Protein AF-Q95MM7-F1 (afdb_monomer)

Organism: Equus caballus (NCBI:txid9796)

Secondary structure (DSSP, 8-state):
----EE-SSBSS-B-EEE-TTS-EEE-GGGHHHHHHHHHTT------SSPBPPEEEE-TTPPPEEEPPPGGG--EEE---SS-GGGGGG--EEES--EE-S--EEETTEEES---EE----HHIIIIIIHH-TTTT--HHHHHHHTT--TT-GGG--

Sequence (157 aa):
KHDFRIWNAQLIRYAGYQMPDGTIRGDPASVELTQLCIDLGWKPRYGRFDVMPLVLQADGRDPELFEIPPDLVLEVPMEHPKYEWFQELGLKWYALPAVANMLLEVGGLEFPGCPFNGWYMGTEIGVRDYCDAQRYNILEEVGRRMGLGTHKLASLW

pLDDT: mean 98.26, std 0.88, range [90.25, 98.88]

Nearest PDB structures (foldseek):
  1m8d-assembly1_A-2  TM=1.002E+00  e=1.298E-26  Mus musculus
  1jwk-assembly1_A-2  TM=1.001E+00  e=2.616E-26  Mus musculus
  3e68-assembly1_A  TM=1.000E+00  e=2.467E-26  Mus musculus
  3e7t-assembly2_B  TM=1.000E+00  e=2.327E-26  Mus musculus
  3e7m-assembly1_A-2  TM=1.001E+00  e=5.587E-26  Mus musculus

Radius of gyration: 18.26 Å; Cα contacts (8 Å, |Δi|>4): 270; chains: 1; bounding box: 49×40×52 Å

InterPro domains:
  IPR004030 Nitric oxide synthase, N-terminal [PF02898] (1-157)
  IPR036119 Nitric oxide synthase, N-terminal domain superfamily [SSF56512] (1-157)
  IPR044940 Nitric oxide synthase, domain 2 superfamily [G3DSA:3.90.440.10] (1-77)
  IPR044944 Nitric oxide synthase, domain 3 superfamily [G3DSA:3.90.1230.10] (78-104)
  IPR044944 Nitric oxide synthase, domain 3 superfamily [G3DSA:3.90.1230.10] (105-157)
  IPR050607 Nitric Oxide Synthase (NOS) [PTHR43410] (1-157)

Solvent-accessible surface area (backbone atoms only — not comparable to full-atom values): 9210 Å² total; per-residue (Å²): 122,60,47,39,36,36,74,39,64,34,71,67,45,46,29,12,41,82,42,97,88,74,47,72,44,27,28,54,81,25,30,70,64,35,49,52,42,41,76,75,66,47,82,86,81,88,46,66,73,38,72,46,56,43,41,42,24,56,61,46,46,80,67,46,81,40,78,70,62,68,93,77,60,57,65,46,75,44,71,45,104,83,43,73,71,46,41,75,72,69,46,65,46,71,63,59,52,27,48,17,58,51,67,49,76,60,98,90,43,78,38,56,52,53,64,48,68,69,69,74,59,70,58,54,49,67,43,51,46,35,42,30,79,71,33,54,43,43,52,64,62,54,29,52,77,70,69,42,63,80,90,41,78,92,72,73,99

Foldseek 3Di:
DFAKAWPDQFQWAFAWDQDPVRDIAAWLVRDVVNVVQVVLPDDDPRHNGDTAWIFIDGGNDHTDTHRDDVVVWDKDQDDDPPQRCVSVVVDIDTFWGKGFQDWDDDPNDIHRGDIDTDGDDVCCCPPVQCCPPNHVNCVLVVCVSVVHPSVDVVSVD

Structure (mmCIF, N/CA/C/O backbone):
data_AF-Q95MM7-F1
#
_entry.id   AF-Q95MM7-F1
#
loop_
_atom_site.group_PDB
_atom_site.id
_atom_site.type_symbol
_atom_site.label_atom_id
_atom_site.label_alt_id
_atom_site.label_comp_id
_atom_site.label_asym_id
_atom_site.label_entity_id
_atom_site.label_seq_id
_atom_site.pdbx_PDB_ins_code
_atom_site.Cartn_x
_atom_site.Cartn_y
_atom_site.Cartn_z
_atom_site.occupancy
_atom_site.B_iso_or_equiv
_atom_site.auth_seq_id
_atom_site.auth_comp_id
_atom_site.auth_asym_id
_atom_site.auth_atom_id
_atom_site.pdbx_PDB_model_num
ATOM 1 N N . LYS A 1 1 ? 24.628 -3.047 -16.474 1.00 90.25 1 LYS A N 1
ATOM 2 C CA . LYS A 1 1 ? 24.462 -2.427 -17.829 1.00 90.25 1 LYS A CA 1
ATOM 3 C C . LYS A 1 1 ? 23.335 -3.083 -18.623 1.00 90.25 1 LYS A C 1
ATOM 5 O O . LYS A 1 1 ? 22.799 -2.420 -19.492 1.00 90.25 1 LYS A O 1
ATOM 10 N N . HIS A 1 2 ? 23.004 -4.341 -18.320 1.00 97.38 2 HIS A N 1
ATOM 11 C CA . HIS A 1 2 ? 22.002 -5.154 -19.018 1.00 97.38 2 HIS A CA 1
ATOM 12 C C . HIS A 1 2 ? 21.044 -5.797 -18.001 1.00 97.38 2 HIS A C 1
ATOM 14 O O . HIS A 1 2 ? 20.602 -6.931 -18.145 1.00 97.38 2 HIS A O 1
ATOM 20 N N . ASP A 1 3 ? 20.801 -5.091 -16.897 1.00 98.06 3 ASP A N 1
ATOM 21 C CA . ASP A 1 3 ? 20.148 -5.648 -15.720 1.00 98.06 3 ASP A CA 1
ATOM 22 C C . ASP A 1 3 ? 18.633 -5.701 -15.942 1.00 98.06 3 ASP A C 1
ATOM 24 O O . ASP A 1 3 ? 18.039 -4.760 -16.487 1.00 98.06 3 ASP A O 1
ATOM 28 N N . PHE A 1 4 ? 18.018 -6.776 -15.453 1.00 98.62 4 PHE A N 1
ATOM 29 C CA . PHE A 1 4 ? 16.571 -6.913 -15.319 1.00 98.62 4 PHE A CA 1
ATOM 30 C C . PHE A 1 4 ? 16.183 -6.544 -13.892 1.00 98.62 4 PHE A C 1
ATOM 32 O O . PHE A 1 4 ? 16.718 -7.125 -12.950 1.00 98.62 4 PHE A O 1
ATOM 39 N N . ARG A 1 5 ? 15.294 -5.561 -13.726 1.00 98.44 5 ARG A N 1
ATOM 40 C CA . ARG A 1 5 ? 14.899 -5.040 -12.409 1.00 98.44 5 ARG A CA 1
ATOM 41 C C . ARG A 1 5 ? 13.419 -4.691 -12.375 1.00 98.44 5 ARG A C 1
ATOM 43 O O . ARG A 1 5 ? 12.860 -4.226 -13.364 1.00 98.44 5 ARG A O 1
ATOM 50 N N . ILE A 1 6 ? 12.824 -4.847 -11.201 1.00 98.62 6 ILE A N 1
ATOM 51 C CA . ILE A 1 6 ? 11.510 -4.300 -10.869 1.00 98.62 6 ILE A CA 1
ATOM 52 C C . ILE A 1 6 ? 11.771 -3.124 -9.932 1.00 98.62 6 ILE A C 1
ATOM 54 O O . ILE A 1 6 ? 12.426 -3.297 -8.905 1.00 98.62 6 ILE A O 1
ATOM 58 N N . TRP A 1 7 ? 11.335 -1.917 -10.297 1.00 98.50 7 TRP A N 1
ATOM 59 C CA . TRP A 1 7 ? 11.605 -0.736 -9.463 1.00 98.50 7 TRP A CA 1
ATOM 60 C C . TRP A 1 7 ? 10.663 -0.666 -8.256 1.00 98.50 7 TRP A C 1
ATOM 62 O O . TRP A 1 7 ? 10.988 -0.045 -7.245 1.00 98.50 7 TRP A O 1
ATOM 72 N N . ASN A 1 8 ? 9.507 -1.326 -8.332 1.00 98.50 8 ASN A N 1
ATOM 73 C CA . ASN A 1 8 ? 8.618 -1.494 -7.194 1.00 98.50 8 ASN A CA 1
ATOM 74 C C . ASN A 1 8 ? 9.306 -2.311 -6.093 1.00 98.50 8 ASN A C 1
ATOM 76 O O . ASN A 1 8 ? 9.896 -3.356 -6.356 1.00 98.50 8 ASN A O 1
ATOM 80 N N . ALA A 1 9 ? 9.161 -1.881 -4.839 1.00 97.94 9 ALA A N 1
ATOM 81 C CA . ALA A 1 9 ? 9.647 -2.656 -3.697 1.00 97.94 9 ALA A CA 1
ATOM 82 C C . ALA A 1 9 ? 8.841 -3.949 -3.473 1.00 97.94 9 ALA A C 1
ATOM 84 O O . ALA A 1 9 ? 9.389 -4.962 -3.037 1.00 97.94 9 ALA A O 1
ATOM 85 N N . GLN A 1 10 ? 7.549 -3.924 -3.809 1.00 98.56 10 GLN A N 1
ATOM 86 C CA . GLN A 1 10 ? 6.655 -5.077 -3.793 1.00 98.56 10 GLN A CA 1
ATOM 87 C C . GLN A 1 10 ? 5.870 -5.164 -5.103 1.00 98.56 10 GLN A C 1
ATOM 89 O O . GLN A 1 10 ? 5.612 -4.132 -5.721 1.00 98.56 10 GLN A O 1
ATOM 94 N N . LEU A 1 11 ? 5.456 -6.370 -5.513 1.00 98.69 11 LEU A N 1
ATOM 95 C CA . LEU A 1 11 ? 4.652 -6.541 -6.734 1.00 98.69 11 LEU A CA 1
ATOM 96 C C . LEU A 1 11 ? 3.285 -5.863 -6.623 1.00 98.69 11 LEU A C 1
ATOM 98 O O . LEU A 1 11 ? 2.844 -5.220 -7.567 1.00 98.69 11 LEU A O 1
ATOM 102 N N . ILE A 1 12 ? 2.624 -6.001 -5.474 1.00 98.81 12 ILE A N 1
ATOM 103 C CA . ILE A 1 12 ? 1.353 -5.336 -5.192 1.00 98.81 12 ILE A CA 1
ATOM 104 C C . ILE A 1 12 ? 1.612 -4.325 -4.089 1.00 98.81 12 ILE A C 1
ATOM 106 O O . ILE A 1 12 ? 2.138 -4.665 -3.031 1.00 98.81 12 ILE A O 1
ATOM 110 N N . ARG A 1 13 ? 1.272 -3.067 -4.358 1.00 98.50 13 ARG A N 1
ATOM 111 C CA . ARG A 1 13 ? 1.388 -1.975 -3.399 1.00 98.50 13 ARG A CA 1
ATOM 112 C C . ARG A 1 13 ? 0.391 -0.881 -3.733 1.00 98.50 13 ARG A C 1
ATOM 114 O O . ARG A 1 13 ? 0.083 -0.654 -4.904 1.00 98.50 13 ARG A O 1
ATOM 121 N N . TYR A 1 14 ? -0.098 -0.205 -2.700 1.00 98.88 14 TYR A N 1
ATOM 122 C CA . TYR A 1 14 ? -0.959 0.953 -2.865 1.00 98.88 14 TYR A CA 1
ATOM 123 C C . TYR A 1 14 ? -0.152 2.228 -3.098 1.00 98.88 14 TYR A C 1
ATOM 125 O O . TYR A 1 14 ? 0.927 2.420 -2.528 1.00 98.88 14 TYR A O 1
ATOM 133 N N . ALA A 1 15 ? -0.704 3.090 -3.942 1.00 98.81 15 ALA A N 1
ATOM 134 C CA . ALA A 1 15 ? -0.167 4.400 -4.254 1.00 98.81 15 ALA A CA 1
ATOM 135 C C . ALA A 1 15 ? -0.302 5.369 -3.069 1.00 98.81 15 ALA A C 1
ATOM 137 O O . ALA A 1 15 ? -1.161 5.200 -2.201 1.00 98.81 15 ALA A O 1
ATOM 138 N N . GLY A 1 16 ? 0.534 6.405 -3.069 1.00 98.75 16 GLY A N 1
ATOM 139 C CA . GLY A 1 16 ? 0.493 7.520 -2.129 1.00 98.75 16 GLY A CA 1
ATOM 140 C C . GLY A 1 16 ? 0.500 8.845 -2.876 1.00 98.75 16 GLY A C 1
ATOM 141 O O . GLY A 1 16 ? 1.372 9.086 -3.703 1.00 98.75 16 GLY A O 1
ATOM 142 N N . TYR A 1 17 ? -0.456 9.716 -2.582 1.00 98.69 17 TYR A N 1
ATOM 143 C CA . TYR A 1 17 ? -0.643 10.989 -3.270 1.00 98.69 17 TYR A CA 1
ATOM 144 C C . TYR A 1 17 ? -0.497 12.144 -2.291 1.00 98.69 17 TYR A C 1
ATOM 146 O O . TYR A 1 17 ? -1.203 12.191 -1.282 1.00 98.69 17 TYR A O 1
ATOM 154 N N . GLN A 1 18 ? 0.370 13.104 -2.608 1.00 98.06 18 GLN A N 1
ATOM 155 C CA . GLN A 1 18 ? 0.366 14.395 -1.930 1.00 98.06 18 GLN A CA 1
ATOM 156 C C . GLN A 1 18 ? -0.783 15.243 -2.484 1.00 98.06 18 GLN A C 1
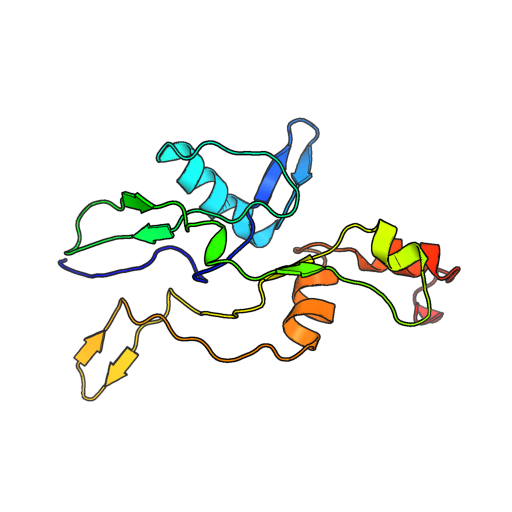ATOM 158 O O . GLN A 1 18 ? -0.844 15.532 -3.679 1.00 98.06 18 GLN A O 1
ATOM 163 N N . MET A 1 19 ? -1.724 15.601 -1.618 1.00 97.75 19 MET A N 1
ATOM 164 C CA . MET A 1 19 ? -2.933 16.332 -1.983 1.00 97.75 19 MET A CA 1
ATOM 165 C C . MET A 1 19 ? -2.696 17.853 -1.943 1.00 97.75 19 MET A C 1
ATOM 167 O O . MET A 1 19 ? -1.818 18.321 -1.214 1.00 97.75 19 MET A O 1
ATOM 171 N N . PRO A 1 20 ? -3.494 18.661 -2.673 1.00 96.25 20 PRO A N 1
ATOM 172 C CA . PRO A 1 20 ? -3.339 20.120 -2.692 1.00 96.25 20 PRO A CA 1
ATOM 173 C C . PRO A 1 20 ? -3.499 20.808 -1.328 1.00 96.25 20 PRO A C 1
ATOM 175 O O . PRO A 1 20 ? -2.972 21.897 -1.127 1.00 96.25 20 PRO A O 1
ATOM 178 N N . ASP A 1 21 ? -4.222 20.185 -0.395 1.00 96.56 21 ASP A N 1
ATOM 179 C CA . ASP A 1 21 ? -4.417 20.667 0.979 1.00 96.56 21 ASP A CA 1
ATOM 180 C C . ASP A 1 21 ? -3.252 20.310 1.923 1.00 96.56 21 ASP A C 1
ATOM 182 O O . ASP A 1 21 ? -3.306 20.603 3.117 1.00 96.56 21 ASP A O 1
ATOM 186 N N . GLY A 1 22 ? -2.194 19.685 1.397 1.00 95.62 22 GLY A N 1
ATOM 187 C CA . GLY A 1 22 ? -1.019 19.254 2.150 1.00 95.62 22 GLY A CA 1
ATOM 188 C C . GLY A 1 22 ? -1.171 17.891 2.827 1.00 95.62 22 GLY A C 1
ATOM 189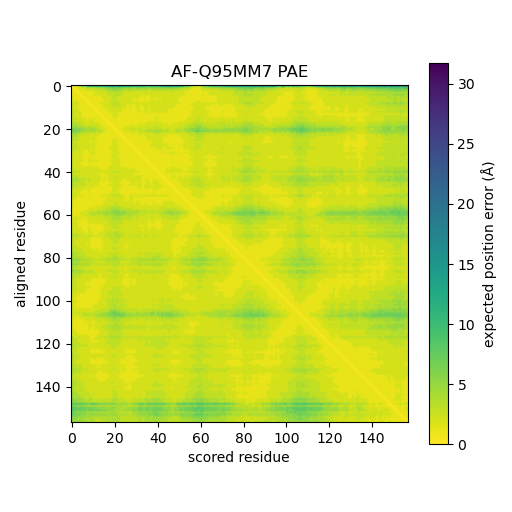 O O . GLY A 1 22 ? -0.204 17.404 3.410 1.00 95.62 22 GLY A O 1
ATOM 190 N N . THR A 1 23 ? -2.343 17.254 2.743 1.00 96.94 23 THR A N 1
ATOM 191 C CA . THR A 1 23 ? -2.541 15.897 3.269 1.00 96.94 23 THR A CA 1
ATOM 192 C C . THR A 1 23 ? -1.943 14.842 2.338 1.00 96.94 23 THR A C 1
ATOM 194 O O . THR A 1 23 ? -1.686 15.092 1.159 1.00 96.94 23 THR A O 1
ATOM 197 N N . ILE A 1 24 ? -1.720 13.636 2.863 1.00 98.19 24 ILE A N 1
ATOM 198 C CA . ILE A 1 24 ? -1.354 12.472 2.053 1.00 98.19 24 ILE A CA 1
ATOM 199 C C . ILE A 1 24 ? -2.557 11.536 1.979 1.00 98.19 24 ILE A C 1
ATOM 201 O O . ILE A 1 24 ? -3.153 11.192 3.000 1.00 98.19 24 ILE A O 1
ATOM 205 N N . ARG A 1 25 ? -2.903 11.104 0.766 1.00 98.56 25 ARG A N 1
ATOM 206 C CA . ARG A 1 25 ? -3.938 10.099 0.516 1.00 98.56 25 ARG A CA 1
ATOM 207 C C . ARG A 1 25 ? -3.310 8.808 0.009 1.00 98.56 25 ARG A C 1
ATOM 209 O O . ARG A 1 25 ? -2.526 8.840 -0.930 1.00 98.56 25 ARG A O 1
ATOM 216 N N . GLY A 1 26 ? -3.715 7.677 0.579 1.00 98.56 26 GLY A N 1
ATOM 217 C CA . GLY A 1 26 ? -3.142 6.371 0.249 1.00 98.56 26 GLY A CA 1
ATOM 218 C C . GLY A 1 26 ? -1.985 6.022 1.178 1.00 98.56 26 GLY A C 1
ATOM 219 O O . GLY A 1 26 ? -2.044 6.367 2.354 1.00 98.56 26 GLY A O 1
ATOM 220 N N . ASP A 1 27 ? -0.964 5.339 0.665 1.00 98.56 27 ASP A N 1
ATOM 221 C CA . ASP A 1 27 ? 0.207 4.914 1.437 1.00 98.56 27 ASP A CA 1
ATOM 222 C C . ASP A 1 27 ? 1.335 5.966 1.370 1.00 98.56 27 ASP A C 1
ATOM 224 O O . ASP A 1 27 ? 1.979 6.098 0.322 1.00 98.56 27 ASP A O 1
ATOM 228 N N . PRO A 1 28 ? 1.646 6.694 2.463 1.00 98.50 28 PRO A N 1
ATOM 229 C CA . PRO A 1 28 ? 2.700 7.708 2.457 1.00 98.50 28 PRO A CA 1
ATOM 230 C C . PRO A 1 28 ? 4.084 7.180 2.085 1.00 98.50 28 PRO A C 1
ATOM 232 O O . PRO A 1 28 ? 4.881 7.909 1.497 1.00 98.50 28 PRO A O 1
ATOM 235 N N . ALA A 1 29 ? 4.370 5.904 2.356 1.00 98.12 29 ALA A N 1
ATOM 236 C CA . ALA A 1 29 ? 5.656 5.311 2.011 1.00 98.12 29 ALA A CA 1
ATOM 237 C C . ALA A 1 29 ? 5.827 5.077 0.500 1.00 98.12 29 ALA A C 1
ATOM 239 O O . ALA A 1 29 ? 6.911 4.689 0.068 1.00 98.12 29 ALA A O 1
ATOM 240 N N . SER A 1 30 ? 4.773 5.266 -0.298 1.00 98.25 30 SER A N 1
ATOM 241 C CA . SER A 1 30 ? 4.789 5.082 -1.751 1.00 98.25 30 SER A CA 1
ATOM 242 C C . SER A 1 30 ? 4.784 6.401 -2.531 1.00 98.25 30 SER A C 1
ATOM 244 O O . SER A 1 30 ? 4.745 6.349 -3.758 1.00 98.25 30 SER A O 1
ATOM 246 N N . VAL A 1 31 ? 4.796 7.568 -1.872 1.00 98.56 31 VAL A N 1
ATOM 247 C CA . VAL A 1 31 ? 4.612 8.879 -2.534 1.00 98.56 31 VAL A CA 1
ATOM 248 C C . VAL A 1 31 ? 5.631 9.120 -3.646 1.00 98.56 31 VAL A C 1
ATOM 250 O O . VAL A 1 31 ? 5.248 9.464 -4.760 1.00 98.56 31 VAL A O 1
ATOM 253 N N . GLU A 1 32 ? 6.912 8.875 -3.378 1.00 98.31 32 GLU A N 1
ATOM 254 C CA . GLU A 1 32 ? 7.985 9.084 -4.357 1.00 98.31 32 GLU A CA 1
ATOM 255 C C . GLU A 1 32 ? 7.810 8.195 -5.597 1.00 98.31 32 GLU A C 1
ATOM 257 O O . GLU A 1 32 ? 7.774 8.688 -6.725 1.00 98.31 32 GLU A O 1
ATOM 262 N N . LEU A 1 33 ? 7.609 6.887 -5.397 1.00 98.12 33 LEU A N 1
ATOM 263 C CA . LEU A 1 33 ? 7.394 5.950 -6.502 1.00 98.12 33 LEU A CA 1
ATOM 264 C C . LEU A 1 33 ? 6.081 6.241 -7.246 1.00 98.12 33 LEU A C 1
ATOM 266 O O . LEU A 1 33 ? 5.997 6.054 -8.458 1.00 98.12 33 LEU A O 1
ATOM 270 N N . THR A 1 34 ? 5.052 6.705 -6.535 1.00 98.75 34 THR A N 1
ATOM 271 C CA . THR A 1 34 ? 3.770 7.098 -7.132 1.00 98.75 34 THR A CA 1
ATOM 272 C C . THR A 1 34 ? 3.957 8.290 -8.058 1.00 98.75 34 THR A C 1
ATOM 274 O O . THR A 1 34 ? 3.460 8.255 -9.182 1.00 98.75 34 THR A O 1
ATOM 277 N N . GLN A 1 35 ? 4.707 9.306 -7.626 1.00 98.50 35 GLN A N 1
ATOM 278 C CA . GLN A 1 35 ? 5.020 10.460 -8.461 1.00 98.50 35 GLN A CA 1
ATOM 279 C C . GLN A 1 35 ? 5.813 10.046 -9.702 1.00 98.50 35 GLN A C 1
ATOM 281 O O . GLN A 1 35 ? 5.440 10.432 -10.805 1.00 98.50 35 GLN A O 1
ATOM 286 N N . LEU A 1 36 ? 6.812 9.170 -9.552 1.00 98.25 36 LEU A N 1
ATOM 287 C CA . LEU A 1 36 ? 7.540 8.619 -10.696 1.00 98.25 36 LEU A CA 1
ATOM 288 C C . LEU A 1 36 ? 6.605 7.917 -11.694 1.00 98.25 36 LEU A C 1
ATOM 290 O O . LEU A 1 36 ? 6.732 8.110 -12.899 1.00 98.25 36 LEU A O 1
ATOM 294 N N . CYS A 1 37 ? 5.657 7.106 -11.214 1.00 98.62 37 CYS A N 1
ATOM 295 C CA . CYS A 1 37 ? 4.689 6.453 -12.096 1.00 98.62 37 CYS A CA 1
ATOM 296 C C . CYS A 1 37 ? 3.858 7.489 -12.867 1.00 98.62 37 CYS A C 1
ATOM 298 O O . CYS A 1 37 ? 3.628 7.315 -14.062 1.00 98.62 37 CYS A O 1
ATOM 300 N N . ILE A 1 38 ? 3.425 8.567 -12.203 1.00 98.44 38 ILE A N 1
ATOM 301 C CA . ILE A 1 38 ? 2.679 9.664 -12.837 1.00 98.44 38 ILE A CA 1
ATOM 302 C C . ILE A 1 38 ? 3.533 10.347 -13.912 1.00 98.44 38 ILE A C 1
ATOM 304 O O . ILE A 1 38 ? 3.055 10.551 -15.028 1.00 98.44 38 ILE A O 1
ATOM 308 N N . ASP A 1 39 ? 4.800 10.632 -13.613 1.00 98.00 39 ASP A N 1
ATOM 309 C CA . ASP A 1 39 ? 5.738 11.269 -14.545 1.00 98.00 39 ASP A CA 1
ATOM 310 C C . ASP A 1 39 ? 6.024 10.383 -15.773 1.00 98.00 39 ASP A C 1
ATOM 312 O O . ASP A 1 39 ? 6.199 10.888 -16.883 1.00 98.00 39 ASP A O 1
ATOM 316 N N . LEU A 1 40 ? 5.995 9.057 -15.599 1.00 97.44 40 LEU A N 1
ATOM 317 C CA . LEU A 1 40 ? 6.094 8.061 -16.674 1.00 97.44 40 LEU A CA 1
ATOM 318 C C . LEU A 1 40 ? 4.774 7.853 -17.450 1.00 97.44 40 LEU A C 1
ATOM 320 O O . LEU A 1 40 ? 4.728 7.055 -18.386 1.00 97.44 40 LEU A O 1
ATOM 324 N N . GLY A 1 41 ? 3.704 8.575 -17.104 1.00 97.94 41 GLY A N 1
ATOM 325 C CA . GLY A 1 41 ? 2.435 8.582 -17.838 1.00 97.94 41 GLY A CA 1
ATOM 326 C C . GLY A 1 41 ? 1.313 7.750 -17.216 1.00 97.94 41 GLY A C 1
ATOM 327 O O . GLY A 1 41 ? 0.243 7.623 -17.823 1.00 97.94 41 GLY A O 1
ATOM 328 N N . TRP A 1 42 ? 1.505 7.199 -16.014 1.00 98.44 42 TRP A N 1
ATOM 329 C CA . TRP A 1 42 ? 0.417 6.563 -15.276 1.00 98.44 42 TRP A CA 1
ATOM 330 C C . TRP A 1 42 ? -0.644 7.590 -14.870 1.00 98.44 42 TRP A C 1
ATOM 332 O O . TRP A 1 42 ? -0.334 8.689 -14.414 1.00 98.44 42 TRP A O 1
ATOM 342 N N . LYS A 1 43 ? -1.924 7.228 -14.999 1.00 98.25 43 LYS A N 1
ATOM 343 C CA . LYS A 1 43 ? -3.037 8.115 -14.643 1.00 98.25 43 LYS A CA 1
ATOM 344 C C . LYS A 1 43 ? -3.433 7.893 -13.178 1.00 98.25 43 LYS A C 1
ATOM 346 O O . LYS A 1 43 ? -3.984 6.834 -12.871 1.00 98.25 43 LYS A O 1
ATOM 351 N N . PRO A 1 44 ? -3.206 8.866 -12.277 1.00 97.75 44 PRO A N 1
ATOM 352 C CA . PRO A 1 44 ? -3.569 8.713 -10.874 1.00 97.75 44 PRO A CA 1
ATOM 353 C C . PRO A 1 44 ? -5.092 8.677 -10.705 1.00 97.75 44 PRO A C 1
ATOM 355 O O . PRO A 1 44 ? -5.822 9.431 -11.352 1.00 97.75 44 PRO A O 1
ATOM 358 N N . ARG A 1 45 ? -5.573 7.806 -9.812 1.00 97.88 45 ARG A N 1
ATOM 359 C CA . ARG A 1 45 ? -7.003 7.656 -9.488 1.00 97.88 45 ARG A CA 1
ATOM 360 C C . ARG A 1 45 ? -7.400 8.359 -8.183 1.00 97.88 45 ARG A C 1
ATOM 362 O O . ARG A 1 45 ? -8.584 8.602 -7.965 1.00 97.88 45 ARG A O 1
ATOM 369 N N . TYR A 1 46 ? -6.424 8.765 -7.365 1.00 98.19 46 TYR A N 1
ATOM 370 C CA . TYR A 1 46 ? -6.609 9.524 -6.120 1.00 98.19 46 TYR A CA 1
ATOM 371 C C . TYR A 1 46 ? -7.529 8.845 -5.087 1.00 98.19 46 TYR A C 1
ATOM 373 O O . TYR A 1 46 ? -8.206 9.513 -4.295 1.00 98.19 46 TYR A O 1
ATOM 381 N N . GLY A 1 47 ? -7.552 7.516 -5.086 1.00 98.25 47 GLY A N 1
ATOM 382 C CA . GLY A 1 47 ? -8.141 6.652 -4.075 1.00 98.25 47 GLY A CA 1
ATOM 383 C C . GLY A 1 47 ? -7.167 6.334 -2.936 1.00 98.25 47 GLY A C 1
ATOM 384 O O . GLY A 1 47 ? -5.974 6.623 -2.984 1.00 98.25 47 GLY A O 1
ATOM 385 N N . ARG A 1 48 ? -7.689 5.734 -1.861 1.00 98.38 48 ARG A N 1
ATOM 386 C CA . ARG A 1 48 ? -6.895 5.356 -0.673 1.00 98.38 48 ARG A CA 1
ATOM 387 C C . ARG A 1 48 ? -6.168 4.009 -0.828 1.00 98.38 48 ARG A C 1
ATOM 389 O O . ARG A 1 48 ? -5.256 3.699 -0.068 1.00 98.38 48 ARG A O 1
ATOM 396 N N . PHE A 1 49 ? -6.596 3.209 -1.798 1.00 98.75 49 PHE A N 1
ATOM 397 C CA . PHE A 1 49 ? -6.095 1.861 -2.062 1.00 98.75 49 PHE A CA 1
ATOM 398 C C . PHE A 1 49 ? -6.014 1.617 -3.570 1.00 98.75 49 PHE A C 1
ATOM 400 O O . PHE A 1 49 ? -6.560 0.646 -4.095 1.00 98.75 49 PHE A O 1
ATOM 407 N N . ASP A 1 50 ? -5.386 2.551 -4.280 1.00 98.81 50 ASP A N 1
ATOM 408 C CA . ASP A 1 50 ? -5.113 2.389 -5.702 1.00 98.81 50 ASP A CA 1
ATOM 409 C C . ASP A 1 50 ? -3.876 1.521 -5.880 1.00 98.81 50 ASP A C 1
ATOM 411 O O . ASP A 1 50 ? -2.789 1.899 -5.450 1.00 98.81 50 ASP A O 1
ATOM 415 N N . VAL A 1 51 ? -4.031 0.364 -6.519 1.00 98.75 51 VAL A N 1
ATOM 416 C CA . VAL A 1 51 ? -2.900 -0.508 -6.855 1.00 98.75 51 VAL A CA 1
ATOM 417 C C . VAL A 1 51 ? -2.003 0.195 -7.874 1.00 98.75 51 VAL A C 1
ATOM 419 O O . VAL A 1 51 ? -2.487 0.680 -8.902 1.00 98.75 51 VAL A O 1
ATOM 422 N N . MET A 1 52 ? -0.709 0.269 -7.571 1.00 98.25 52 MET A N 1
ATOM 423 C CA . MET A 1 52 ? 0.299 0.862 -8.448 1.00 98.25 52 MET A CA 1
ATOM 424 C C . MET A 1 52 ? 0.575 -0.016 -9.678 1.00 98.25 52 MET A C 1
ATOM 426 O O . MET A 1 52 ? 0.464 -1.241 -9.588 1.00 98.25 52 MET A O 1
ATOM 430 N N . PRO A 1 53 ? 0.978 0.574 -10.818 1.00 98.69 53 PRO A N 1
ATOM 431 C CA . PRO A 1 53 ? 1.517 -0.194 -11.933 1.00 98.69 53 PRO A CA 1
ATOM 432 C C . PRO A 1 53 ? 2.884 -0.787 -11.566 1.00 98.69 53 PRO A C 1
ATOM 434 O O . PRO A 1 53 ? 3.588 -0.297 -10.676 1.00 98.69 53 PRO A O 1
ATOM 437 N N . LEU A 1 54 ? 3.288 -1.822 -12.293 1.00 98.81 54 LEU A N 1
ATOM 438 C CA . LEU A 1 54 ? 4.657 -2.316 -12.285 1.00 98.81 54 LEU A CA 1
ATOM 439 C C . LEU A 1 54 ? 5.534 -1.406 -13.148 1.00 98.81 54 LEU A C 1
ATOM 441 O O . LEU A 1 54 ? 5.150 -1.041 -14.257 1.00 98.81 54 LEU A O 1
ATOM 445 N N . VAL A 1 55 ? 6.717 -1.082 -12.639 1.00 98.62 55 VAL A N 1
ATOM 446 C CA . VAL A 1 55 ? 7.770 -0.322 -13.314 1.00 98.62 55 VAL A CA 1
ATOM 447 C C . VAL A 1 55 ? 8.893 -1.311 -13.624 1.00 98.62 55 VAL A C 1
ATOM 449 O O . VAL A 1 55 ? 9.672 -1.690 -12.740 1.00 98.62 55 VAL A O 1
ATOM 452 N N . LEU A 1 56 ? 8.925 -1.801 -14.863 1.00 98.69 56 LEU A N 1
ATOM 453 C CA . LEU A 1 56 ? 9.769 -2.924 -15.269 1.00 98.69 56 LEU A CA 1
ATOM 454 C C . LEU A 1 56 ? 10.915 -2.453 -16.154 1.00 98.69 56 LEU A C 1
ATOM 456 O O . LEU A 1 56 ? 10.698 -1.802 -17.170 1.00 98.69 56 LEU A O 1
ATOM 460 N N . GLN A 1 57 ? 12.133 -2.835 -15.786 1.00 98.50 57 GLN A N 1
ATOM 461 C CA . GLN A 1 57 ? 13.347 -2.545 -16.534 1.00 98.50 57 GLN A CA 1
ATOM 462 C C . GLN A 1 57 ? 13.901 -3.842 -17.122 1.00 98.50 57 GLN A C 1
ATOM 464 O O . GLN A 1 57 ? 14.208 -4.776 -16.377 1.00 98.50 57 GLN A O 1
ATOM 469 N N . ALA A 1 58 ? 14.073 -3.891 -18.441 1.00 98.44 58 ALA A N 1
ATOM 470 C CA . ALA A 1 58 ? 14.612 -5.052 -19.143 1.00 98.44 58 ALA A CA 1
ATOM 471 C C . ALA A 1 58 ? 15.929 -4.704 -19.839 1.00 98.44 58 ALA A C 1
ATOM 473 O O . ALA A 1 58 ? 16.023 -3.674 -20.504 1.00 98.44 58 ALA A O 1
ATOM 474 N N . ASP A 1 59 ? 16.935 -5.575 -19.708 1.00 97.88 59 ASP A N 1
ATOM 475 C CA . ASP A 1 59 ? 18.214 -5.453 -20.424 1.00 97.88 59 ASP A CA 1
ATOM 476 C C . ASP A 1 59 ? 18.873 -4.060 -20.271 1.00 97.88 59 ASP A C 1
ATOM 478 O O . ASP A 1 59 ? 19.448 -3.505 -21.204 1.00 97.88 59 ASP A O 1
ATOM 482 N N . GLY A 1 60 ? 18.756 -3.454 -19.082 1.00 94.88 60 GLY A N 1
ATOM 483 C CA . GLY A 1 60 ? 19.329 -2.135 -18.785 1.00 94.88 60 GLY A CA 1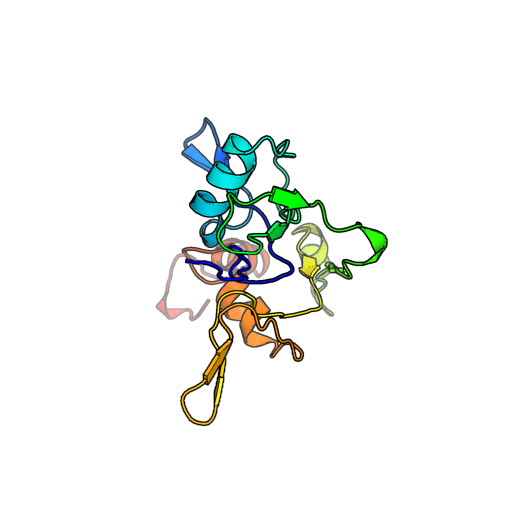
ATOM 484 C C . GLY A 1 60 ? 18.700 -0.940 -19.514 1.00 94.88 60 GLY A C 1
ATOM 485 O O . GLY A 1 60 ? 19.239 0.159 -19.402 1.00 94.88 60 GLY A O 1
ATOM 486 N N . ARG A 1 61 ? 17.599 -1.137 -20.248 1.00 97.56 61 ARG A N 1
ATOM 487 C CA . ARG A 1 61 ? 16.853 -0.070 -20.937 1.00 97.56 61 ARG A CA 1
ATOM 488 C C . ARG A 1 61 ? 16.037 0.761 -19.950 1.00 97.56 61 ARG A C 1
ATOM 490 O O . ARG A 1 61 ? 15.946 0.408 -18.777 1.00 97.56 61 ARG A O 1
ATOM 497 N N . ASP A 1 62 ? 15.442 1.845 -20.431 1.00 97.00 62 ASP A N 1
ATOM 498 C CA . ASP A 1 62 ? 14.510 2.647 -19.635 1.00 97.00 62 ASP A CA 1
ATOM 499 C C . ASP A 1 62 ? 13.306 1.801 -19.177 1.00 97.00 62 ASP A C 1
ATOM 501 O O . ASP A 1 62 ? 12.928 0.848 -19.867 1.00 97.00 62 ASP A O 1
ATOM 505 N N . PRO A 1 63 ? 12.725 2.093 -17.999 1.00 97.75 63 PRO A N 1
ATOM 506 C CA . PRO A 1 63 ? 11.615 1.315 -17.476 1.00 97.75 63 PRO A CA 1
ATOM 507 C C . PRO A 1 63 ? 10.314 1.582 -18.241 1.00 97.75 63 PRO A C 1
ATOM 509 O O . PRO A 1 63 ? 10.036 2.703 -18.665 1.00 97.75 63 PRO A O 1
ATOM 512 N N . GLU A 1 64 ? 9.468 0.562 -18.318 1.00 98.38 64 GLU A N 1
ATOM 513 C CA . GLU A 1 64 ? 8.119 0.647 -18.876 1.00 98.38 64 GLU A CA 1
ATOM 514 C C . GLU A 1 64 ? 7.064 0.358 -17.797 1.00 98.38 64 GLU A C 1
ATOM 516 O O . GLU A 1 64 ? 7.302 -0.402 -16.851 1.00 98.38 64 GLU A O 1
ATOM 521 N N . LEU A 1 65 ? 5.892 0.985 -17.937 1.00 98.44 65 LEU A N 1
ATOM 522 C CA . LEU A 1 65 ? 4.768 0.841 -17.013 1.00 98.44 65 LEU A CA 1
ATOM 523 C C . LEU A 1 65 ? 3.784 -0.233 -17.474 1.00 98.44 65 LEU A C 1
ATOM 525 O O . LEU A 1 65 ? 3.319 -0.210 -18.612 1.00 98.44 65 LEU A O 1
ATOM 529 N N . PHE A 1 66 ? 3.370 -1.094 -16.546 1.00 98.69 66 PHE A N 1
ATOM 530 C CA . PHE A 1 66 ? 2.346 -2.110 -16.782 1.00 98.69 66 PHE A CA 1
ATOM 531 C C . PHE A 1 66 ? 1.315 -2.099 -15.655 1.00 98.69 66 PHE A C 1
ATOM 533 O O . PHE A 1 66 ? 1.646 -2.357 -14.498 1.00 98.69 66 PHE A O 1
ATOM 540 N N . GLU A 1 67 ? 0.052 -1.811 -15.973 1.00 98.44 67 GLU A N 1
ATOM 541 C CA . GLU A 1 67 ? -1.024 -1.976 -14.994 1.00 98.44 67 GLU A CA 1
ATOM 542 C C . GLU A 1 67 ? -1.281 -3.464 -14.740 1.00 98.44 67 GLU A C 1
ATOM 544 O O . GLU A 1 67 ? -1.390 -4.260 -15.674 1.00 98.44 67 GLU A O 1
ATOM 549 N N . ILE A 1 68 ? -1.381 -3.836 -13.463 1.00 98.62 68 ILE A N 1
ATOM 550 C CA . ILE A 1 68 ? -1.709 -5.205 -13.068 1.00 98.62 68 ILE A CA 1
ATOM 551 C C . ILE A 1 68 ? -3.202 -5.427 -13.348 1.00 98.62 68 ILE A C 1
ATOM 553 O O . ILE A 1 68 ? -4.017 -4.637 -12.860 1.00 98.62 68 ILE A O 1
ATOM 557 N N . PRO A 1 69 ? -3.583 -6.478 -14.097 1.00 98.56 69 PRO A N 1
ATOM 558 C CA . PRO A 1 69 ? -4.982 -6.836 -14.286 1.00 98.56 69 PRO A CA 1
ATOM 559 C C . PRO A 1 69 ? -5.707 -6.952 -12.932 1.00 98.56 69 PRO A C 1
ATOM 561 O O . PRO A 1 69 ? -5.234 -7.689 -12.059 1.00 98.56 69 PRO A O 1
ATOM 564 N N . PRO A 1 70 ? -6.821 -6.225 -12.710 1.00 97.75 70 PRO A N 1
ATOM 565 C CA . PRO A 1 70 ? -7.481 -6.187 -11.403 1.00 97.75 70 PRO A CA 1
ATOM 566 C C . PRO A 1 70 ? -7.930 -7.559 -10.887 1.00 97.75 70 PRO A C 1
ATOM 568 O O . PRO A 1 70 ? -7.955 -7.785 -9.683 1.00 97.75 70 PRO A O 1
ATOM 571 N N . ASP A 1 71 ? -8.249 -8.486 -11.787 1.00 98.31 71 ASP A N 1
ATOM 572 C CA . ASP A 1 71 ? -8.645 -9.864 -11.492 1.00 98.31 71 ASP A CA 1
ATOM 573 C C . ASP A 1 71 ? -7.516 -10.722 -10.896 1.00 98.31 71 ASP A C 1
ATOM 575 O O . ASP A 1 71 ? -7.792 -11.739 -10.261 1.00 98.31 71 ASP A O 1
ATOM 579 N N . LEU A 1 72 ? -6.255 -10.295 -11.033 1.00 98.50 72 LEU A N 1
ATOM 580 C CA . LEU A 1 72 ? -5.102 -10.940 -10.396 1.00 98.50 72 LEU A CA 1
ATOM 581 C C . LEU A 1 72 ? -4.813 -10.400 -8.988 1.00 98.50 72 LEU A C 1
ATOM 583 O O . LEU A 1 72 ? -4.015 -10.991 -8.257 1.00 98.50 72 LEU A O 1
ATOM 587 N N . VAL A 1 73 ? -5.434 -9.285 -8.592 1.00 98.75 73 VAL A N 1
ATOM 588 C CA . VAL A 1 73 ? -5.185 -8.636 -7.301 1.00 98.75 73 VAL A CA 1
ATOM 589 C C . VAL A 1 73 ? -6.278 -9.013 -6.309 1.00 98.75 73 VAL A C 1
ATOM 591 O O . VAL A 1 73 ? -7.321 -8.370 -6.217 1.00 98.75 73 VAL A O 1
ATOM 594 N N . LEU A 1 74 ? -6.018 -10.059 -5.525 1.00 98.75 74 LEU A N 1
ATOM 595 C CA . LEU A 1 74 ? -6.885 -10.425 -4.410 1.00 98.75 74 LEU A CA 1
ATOM 596 C C . LEU A 1 74 ? -6.694 -9.449 -3.243 1.00 98.75 74 LEU A C 1
ATOM 598 O O . LEU A 1 74 ? -5.591 -9.320 -2.705 1.00 98.75 74 LEU A O 1
ATOM 602 N N . GLU A 1 75 ? -7.786 -8.824 -2.810 1.00 98.88 75 GLU A N 1
ATOM 603 C CA . GLU A 1 75 ? -7.839 -7.958 -1.633 1.00 98.88 75 GLU A CA 1
ATOM 604 C C . GLU A 1 75 ? -8.805 -8.516 -0.585 1.00 98.88 75 GLU A C 1
ATOM 606 O O . GLU A 1 75 ? -9.842 -9.092 -0.914 1.00 98.88 75 GLU A O 1
ATOM 611 N N . VAL A 1 76 ? -8.475 -8.308 0.687 1.00 98.81 76 VAL A N 1
ATOM 612 C CA . VAL A 1 76 ? -9.303 -8.671 1.836 1.00 98.81 76 VAL A CA 1
ATOM 613 C C . VAL A 1 76 ? -9.863 -7.385 2.453 1.00 98.81 76 VAL A C 1
ATOM 615 O O . VAL A 1 76 ? -9.070 -6.561 2.923 1.00 98.81 76 VAL A O 1
ATOM 618 N N . PRO A 1 77 ? -11.193 -7.168 2.448 1.00 98.75 77 PRO A N 1
ATOM 619 C CA . PRO A 1 77 ? -11.808 -6.094 3.220 1.00 98.75 77 PRO A CA 1
ATOM 620 C C . PRO A 1 77 ? -11.683 -6.393 4.716 1.00 98.75 77 PRO A C 1
ATOM 622 O O . PRO A 1 77 ? -11.793 -7.543 5.140 1.00 98.75 77 PRO A O 1
ATOM 625 N N . MET A 1 78 ? -11.430 -5.362 5.518 1.00 98.75 78 MET A N 1
ATOM 626 C CA . MET A 1 78 ? -11.215 -5.535 6.951 1.00 98.75 78 MET A CA 1
ATOM 627 C C . MET A 1 78 ? -12.505 -5.309 7.730 1.00 98.75 78 MET A C 1
ATOM 629 O O . MET A 1 78 ? -13.101 -4.234 7.693 1.00 98.75 78 MET A O 1
ATOM 633 N N . GLU A 1 79 ? -12.874 -6.317 8.507 1.00 98.75 79 GLU A N 1
ATOM 634 C CA . GLU A 1 79 ? -14.007 -6.307 9.424 1.00 98.75 79 GLU A CA 1
ATOM 635 C C . GLU A 1 79 ? -13.535 -6.792 10.796 1.00 98.75 79 GLU A C 1
ATOM 637 O O . GLU A 1 79 ? -12.556 -7.535 10.909 1.00 98.75 79 GLU A O 1
ATOM 642 N N . HIS A 1 80 ? -14.224 -6.379 11.858 1.00 98.81 80 HIS A N 1
ATOM 643 C CA . HIS A 1 80 ? -13.924 -6.846 13.207 1.00 98.81 80 HIS A CA 1
ATOM 644 C C . HIS A 1 80 ? -15.056 -7.751 13.708 1.00 98.81 80 HIS A C 1
ATOM 646 O O . HIS A 1 80 ? -16.214 -7.339 13.661 1.00 98.81 80 HIS A O 1
ATOM 652 N N . PRO A 1 81 ? -14.765 -8.928 14.298 1.00 98.50 81 PRO A N 1
ATOM 653 C CA . PRO A 1 81 ? -15.782 -9.927 14.662 1.00 98.50 81 PRO A CA 1
ATOM 654 C C . PRO A 1 81 ? -16.792 -9.469 15.726 1.00 98.50 81 PRO A C 1
ATOM 656 O O . PRO A 1 81 ? -17.749 -10.179 16.018 1.00 98.50 81 PRO A O 1
ATOM 659 N N . LYS A 1 82 ? -16.551 -8.319 16.364 1.00 98.62 82 LYS A N 1
ATOM 660 C CA . LYS A 1 82 ? -17.427 -7.731 17.391 1.00 98.62 82 LYS A CA 1
ATOM 661 C C . LYS A 1 82 ? -17.767 -6.261 17.162 1.00 98.62 82 LYS A C 1
ATOM 663 O O . LYS A 1 82 ? -18.683 -5.755 17.795 1.00 98.62 82 LYS A O 1
ATOM 668 N N . TYR A 1 83 ? -16.984 -5.557 16.348 1.00 98.44 83 TYR A N 1
ATOM 669 C CA . TYR A 1 83 ? -17.105 -4.108 16.198 1.00 98.44 83 TYR A CA 1
ATOM 670 C C . TYR A 1 83 ? -17.586 -3.828 14.783 1.00 98.44 83 TYR A C 1
ATOM 672 O O . TYR A 1 83 ? -16.778 -3.668 13.874 1.00 98.44 83 TYR A O 1
ATOM 680 N N . GLU A 1 84 ? -18.906 -3.793 14.604 1.00 98.25 84 GLU A N 1
ATOM 681 C CA . GLU A 1 84 ? -19.539 -3.575 13.295 1.00 98.25 84 GLU A CA 1
ATOM 682 C C . GLU A 1 84 ? -19.059 -2.274 12.640 1.00 98.25 84 GLU A C 1
ATOM 684 O O . GLU A 1 84 ? -18.793 -2.246 11.443 1.00 98.25 84 GLU A O 1
ATOM 689 N N . TRP A 1 85 ? -18.817 -1.225 13.436 1.00 98.56 85 TRP A N 1
ATOM 690 C CA . TRP A 1 85 ? -18.290 0.059 12.962 1.00 98.56 85 TRP A CA 1
ATOM 691 C C . TRP A 1 85 ? -16.911 -0.040 12.294 1.00 98.56 85 TRP A C 1
ATOM 693 O O . TRP A 1 85 ? -16.490 0.904 11.628 1.00 98.56 85 TRP A O 1
ATOM 703 N N . PHE A 1 86 ? -16.171 -1.141 12.469 1.00 98.75 86 PHE A N 1
ATOM 704 C CA . PHE A 1 86 ? -14.838 -1.287 11.884 1.00 98.75 86 PHE A CA 1
ATOM 705 C C . PHE A 1 86 ? -14.898 -1.350 10.353 1.00 98.75 86 PHE A C 1
ATOM 707 O O . PHE A 1 86 ? -14.045 -0.766 9.687 1.00 98.75 86 PHE A O 1
ATOM 714 N N . GLN A 1 87 ? -15.950 -1.957 9.790 1.00 98.25 87 GLN A N 1
ATOM 715 C CA . GLN A 1 87 ? -16.154 -2.015 8.337 1.00 98.25 87 GLN A CA 1
ATOM 716 C C . GLN A 1 87 ? -16.337 -0.613 7.725 1.00 98.25 87 GLN A C 1
ATOM 718 O O . GLN A 1 87 ? -15.942 -0.360 6.588 1.00 98.25 87 GLN A O 1
ATOM 723 N N . GLU A 1 88 ? -16.879 0.337 8.497 1.00 98.31 88 GLU A N 1
ATOM 724 C CA . GLU A 1 88 ? -17.095 1.723 8.065 1.00 98.31 88 GLU A CA 1
ATOM 725 C C . GLU A 1 88 ? -15.783 2.491 7.886 1.00 98.31 88 GLU A C 1
ATOM 727 O O . GLU A 1 88 ? -15.755 3.513 7.201 1.00 98.31 88 GLU A O 1
ATOM 732 N N . LEU A 1 89 ? -14.678 2.004 8.469 1.00 98.38 89 LEU A N 1
ATOM 733 C CA . LEU A 1 89 ? -13.358 2.555 8.182 1.00 98.38 89 LEU A CA 1
ATOM 734 C C . LEU A 1 89 ? -12.985 2.340 6.715 1.00 98.38 89 LEU A C 1
ATOM 736 O O . LEU A 1 89 ? -12.139 3.081 6.219 1.00 98.38 89 LEU A O 1
ATOM 740 N N . GLY A 1 90 ? -13.592 1.365 6.023 1.00 98.50 90 GLY A N 1
ATOM 741 C CA . GLY A 1 90 ? -13.378 1.057 4.608 1.00 98.50 90 GLY A CA 1
ATOM 742 C C . GLY A 1 90 ? -11.980 0.520 4.307 1.00 98.50 90 GLY A C 1
ATOM 743 O O . GLY A 1 90 ? -11.436 0.796 3.235 1.00 98.50 90 GLY A O 1
ATOM 744 N N . LEU A 1 91 ? -11.334 -0.119 5.284 1.00 98.81 91 LEU A N 1
ATOM 745 C CA . LEU A 1 91 ? -9.975 -0.643 5.159 1.00 98.81 91 LEU A CA 1
ATOM 746 C C . LEU A 1 91 ? -9.971 -1.936 4.343 1.00 98.81 91 LEU A C 1
ATOM 748 O O . LEU A 1 91 ? -10.894 -2.743 4.423 1.00 98.81 91 LEU A O 1
ATOM 752 N N . LYS A 1 92 ? -8.904 -2.140 3.578 1.00 98.88 92 LYS A N 1
ATOM 753 C CA . LYS A 1 92 ? -8.619 -3.390 2.876 1.00 98.88 92 LYS A CA 1
ATOM 754 C C . LYS A 1 92 ? -7.115 -3.562 2.721 1.00 98.88 92 LYS A C 1
ATOM 756 O O . LYS A 1 92 ? -6.370 -2.598 2.918 1.00 98.88 92 LYS A O 1
ATOM 761 N N . TRP A 1 93 ? -6.677 -4.771 2.400 1.00 98.88 93 TRP A N 1
ATOM 762 C CA . TRP A 1 93 ? -5.282 -5.042 2.065 1.00 98.88 93 TRP A CA 1
ATOM 763 C C . TRP A 1 93 ? -5.162 -6.139 1.014 1.00 98.88 93 TRP A C 1
ATOM 765 O O . TRP A 1 93 ? -6.006 -7.032 0.956 1.00 98.88 93 TRP A O 1
AT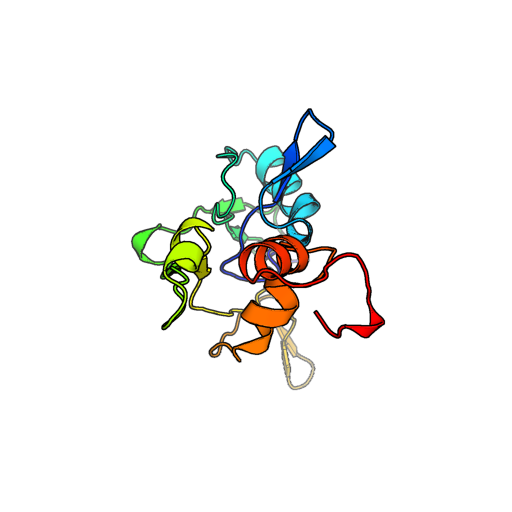OM 775 N N . TYR A 1 94 ? -4.116 -6.094 0.194 1.00 98.75 94 TYR A N 1
ATOM 776 C CA . TYR A 1 94 ? -3.826 -7.152 -0.770 1.00 98.75 94 TYR A CA 1
ATOM 777 C C . TYR A 1 94 ? -3.338 -8.417 -0.053 1.00 98.75 94 TYR A C 1
ATOM 779 O O . TYR A 1 94 ? -2.646 -8.344 0.957 1.00 98.75 94 TYR A O 1
ATOM 787 N N . ALA A 1 95 ? -3.700 -9.593 -0.561 1.00 98.62 95 ALA A N 1
ATOM 788 C CA . ALA A 1 95 ? -3.421 -10.866 0.110 1.00 98.62 95 ALA A CA 1
ATOM 789 C C . ALA A 1 95 ? -1.980 -11.378 -0.084 1.00 98.62 95 ALA A C 1
ATOM 791 O O . ALA A 1 95 ? -1.537 -12.255 0.658 1.00 98.62 95 ALA A O 1
ATOM 792 N N . LEU A 1 96 ? -1.259 -10.863 -1.087 1.00 98.69 96 LEU A N 1
ATOM 793 C CA . LEU A 1 96 ? 0.033 -11.391 -1.529 1.00 98.69 96 LEU A CA 1
ATOM 794 C C . LEU A 1 96 ? 1.205 -10.469 -1.130 1.00 98.69 96 LEU A C 1
ATOM 796 O O . LEU A 1 96 ? 1.443 -9.471 -1.813 1.00 98.69 96 LEU A O 1
ATOM 800 N N . PRO A 1 97 ? 1.991 -10.805 -0.091 1.00 98.44 97 PRO A N 1
ATOM 801 C CA . PRO A 1 97 ? 3.236 -10.105 0.210 1.00 98.44 97 PRO A CA 1
ATOM 802 C C . PRO A 1 97 ? 4.352 -10.613 -0.702 1.00 98.44 97 PRO A C 1
ATOM 804 O O . PRO A 1 97 ? 4.924 -11.681 -0.468 1.00 98.44 97 PRO A O 1
ATOM 807 N N . ALA A 1 98 ? 4.662 -9.854 -1.751 1.00 98.56 98 ALA A N 1
ATOM 808 C CA . ALA A 1 98 ? 5.682 -10.218 -2.729 1.00 98.56 98 ALA A CA 1
ATOM 809 C C . ALA A 1 98 ? 6.769 -9.145 -2.817 1.00 98.56 98 ALA A C 1
ATOM 811 O O . ALA A 1 98 ? 6.515 -8.073 -3.359 1.00 98.56 98 ALA A O 1
ATOM 812 N N . VAL A 1 99 ? 7.967 -9.432 -2.305 1.00 98.56 99 VAL A N 1
ATOM 813 C CA . VAL A 1 99 ? 9.145 -8.556 -2.405 1.00 98.56 99 VAL A CA 1
ATOM 814 C C . VAL A 1 99 ? 9.682 -8.612 -3.832 1.00 98.56 99 VAL A C 1
ATOM 816 O O . VAL A 1 99 ? 9.796 -9.696 -4.400 1.00 98.56 99 VAL A O 1
ATOM 819 N N . ALA A 1 100 ? 10.008 -7.457 -4.417 1.00 98.69 100 ALA A N 1
ATOM 820 C CA . ALA A 1 100 ? 10.342 -7.362 -5.841 1.00 98.69 100 ALA A CA 1
ATOM 821 C C . ALA A 1 100 ? 11.688 -6.687 -6.161 1.00 98.69 100 ALA A C 1
ATOM 823 O O . ALA A 1 100 ? 12.182 -6.851 -7.274 1.00 98.69 100 ALA A O 1
ATOM 824 N N . ASN A 1 101 ? 12.310 -5.986 -5.207 1.00 98.06 101 ASN A N 1
ATOM 825 C CA . ASN A 1 101 ? 13.519 -5.182 -5.441 1.00 98.06 101 ASN A CA 1
ATOM 826 C C . ASN A 1 101 ? 14.793 -5.709 -4.752 1.00 98.06 101 ASN A C 1
ATOM 828 O O . ASN A 1 101 ? 15.756 -4.960 -4.585 1.00 98.06 101 ASN A O 1
ATOM 832 N N . MET A 1 102 ? 14.799 -6.968 -4.314 1.00 98.44 102 MET A N 1
ATOM 833 C CA . MET A 1 102 ? 15.998 -7.610 -3.769 1.00 98.44 102 MET A CA 1
ATOM 834 C C . MET A 1 102 ? 16.818 -8.291 -4.871 1.00 98.44 102 MET A C 1
ATOM 836 O O . MET A 1 102 ? 16.304 -8.587 -5.947 1.00 98.44 102 MET A O 1
ATOM 840 N N . LEU A 1 103 ? 18.093 -8.545 -4.572 1.00 98.50 103 LEU A N 1
ATOM 841 C CA . LEU A 1 103 ? 19.031 -9.270 -5.423 1.00 98.50 103 LEU A CA 1
ATOM 842 C C . LEU A 1 103 ? 19.309 -10.643 -4.810 1.00 98.50 103 LEU A C 1
ATOM 844 O O . LEU A 1 103 ? 19.591 -10.742 -3.614 1.00 98.50 103 LEU A O 1
ATOM 848 N N . LEU A 1 104 ? 19.256 -11.688 -5.632 1.00 98.69 104 LEU A N 1
ATOM 849 C CA . LEU A 1 104 ? 19.692 -13.029 -5.256 1.00 98.69 104 LEU A CA 1
ATOM 850 C C . LEU A 1 104 ? 21.150 -13.214 -5.675 1.00 98.69 104 LEU A C 1
ATOM 852 O O . LEU A 1 104 ? 21.481 -13.062 -6.850 1.00 98.69 104 LEU A O 1
ATOM 856 N N . GLU A 1 105 ? 22.000 -13.575 -4.720 1.00 98.56 105 GLU A N 1
ATOM 857 C CA . GLU A 1 105 ? 23.371 -14.012 -4.972 1.00 98.56 105 GLU A CA 1
ATOM 858 C C . GLU A 1 105 ? 23.462 -15.527 -4.781 1.00 98.56 105 GLU A C 1
ATOM 860 O O . GLU A 1 105 ? 22.912 -16.077 -3.824 1.00 98.56 105 GLU A O 1
ATOM 865 N N . VAL A 1 106 ? 24.129 -16.207 -5.715 1.00 98.38 106 VAL A N 1
ATOM 866 C CA . VAL A 1 106 ? 24.441 -17.631 -5.586 1.00 98.38 106 VAL A CA 1
ATOM 867 C C . VAL A 1 106 ? 25.734 -17.982 -6.317 1.00 98.38 106 VAL A C 1
ATOM 869 O O . VAL A 1 106 ? 25.827 -17.920 -7.543 1.00 98.38 106 VAL A O 1
ATOM 872 N N . GLY A 1 107 ? 26.742 -18.406 -5.555 1.00 98.12 107 GLY A N 1
ATOM 873 C CA . GLY A 1 107 ? 28.008 -18.892 -6.109 1.00 98.12 107 GLY A CA 1
ATOM 874 C C . GLY A 1 107 ? 28.781 -17.831 -6.900 1.00 98.12 107 GLY A C 1
ATOM 875 O O . GLY A 1 107 ? 29.467 -18.173 -7.861 1.00 98.12 107 GLY A O 1
ATOM 876 N N . GLY A 1 108 ? 28.650 -16.557 -6.526 1.00 98.12 108 GLY A N 1
ATOM 877 C CA . GLY A 1 108 ? 29.244 -15.412 -7.215 1.00 98.12 108 GLY A CA 1
ATOM 878 C C . GLY A 1 108 ? 28.434 -14.891 -8.407 1.00 98.12 108 GLY A C 1
ATOM 879 O O . GLY A 1 108 ? 28.878 -13.948 -9.059 1.00 98.12 108 GLY A O 1
ATOM 880 N N . LEU A 1 109 ? 27.272 -15.481 -8.710 1.00 98.44 109 LEU A N 1
ATOM 881 C CA . LEU A 1 109 ? 26.322 -14.949 -9.689 1.00 98.44 109 LEU A CA 1
ATOM 882 C C . LEU A 1 109 ? 25.285 -14.071 -8.997 1.00 98.44 109 LEU A C 1
ATOM 884 O O . LEU A 1 109 ? 24.799 -14.412 -7.922 1.00 98.44 109 LEU A O 1
ATOM 888 N N . GLU A 1 110 ? 24.897 -12.988 -9.659 1.00 98.69 110 GLU A N 1
ATOM 889 C CA . GLU A 1 110 ? 23.901 -12.042 -9.166 1.00 98.69 110 GLU A CA 1
ATOM 890 C C . GLU A 1 110 ? 22.679 -12.021 -10.089 1.00 98.69 110 GLU A C 1
ATOM 892 O O . GLU A 1 110 ? 22.805 -11.914 -11.311 1.00 98.69 110 GLU A O 1
ATOM 897 N N . PHE A 1 111 ? 21.487 -12.085 -9.495 1.00 98.56 111 PHE A N 1
ATOM 898 C CA . PHE A 1 111 ? 20.197 -11.994 -10.174 1.00 98.56 111 PHE A CA 1
ATOM 899 C C . PHE A 1 111 ? 19.445 -10.763 -9.639 1.00 98.56 111 PHE A C 1
ATOM 901 O O . PHE A 1 111 ? 18.747 -10.866 -8.629 1.00 98.56 111 PHE A O 1
ATOM 908 N N . PRO A 1 112 ? 19.576 -9.585 -10.285 1.00 98.25 112 PRO A N 1
ATOM 909 C CA . PRO A 1 112 ? 18.982 -8.328 -9.806 1.00 98.25 112 PRO A CA 1
ATOM 910 C C . PRO A 1 112 ? 17.450 -8.242 -9.921 1.00 98.25 112 PRO A C 1
ATOM 912 O O . PRO A 1 112 ? 16.851 -7.281 -9.444 1.00 98.25 112 PRO A O 1
ATOM 915 N N . GLY A 1 113 ? 16.823 -9.212 -10.589 1.00 98.31 113 GLY A N 1
ATOM 916 C CA . GLY A 1 113 ? 15.380 -9.304 -10.779 1.00 98.31 113 GLY A CA 1
ATOM 917 C C . GLY A 1 113 ? 14.887 -10.683 -10.368 1.00 98.31 113 GLY A C 1
ATOM 918 O O . GLY A 1 113 ? 14.810 -11.588 -11.196 1.00 98.31 113 GLY A O 1
ATOM 919 N N . CYS A 1 114 ? 14.571 -10.847 -9.087 1.00 98.50 114 CYS A N 1
ATOM 920 C CA . CYS A 1 114 ? 14.140 -12.120 -8.512 1.00 98.50 114 CYS A CA 1
ATOM 921 C C . CYS A 1 114 ? 12.986 -11.916 -7.514 1.00 98.50 114 CYS A C 1
ATOM 923 O O . CYS A 1 114 ? 13.176 -12.110 -6.313 1.00 98.50 114 CYS A O 1
ATOM 925 N N . PRO A 1 115 ? 11.790 -11.488 -7.964 1.00 98.56 115 PRO A N 1
ATOM 926 C CA . PRO A 1 115 ? 10.665 -11.312 -7.057 1.00 98.56 115 PRO A CA 1
ATOM 927 C C . PRO A 1 115 ? 10.279 -12.642 -6.401 1.00 98.56 115 PRO A C 1
ATOM 929 O O . PRO A 1 115 ? 10.271 -13.690 -7.050 1.00 98.56 115 PRO A O 1
ATOM 932 N N . PHE A 1 116 ? 9.927 -12.595 -5.122 1.00 98.75 116 PHE A N 1
ATOM 933 C CA . PHE A 1 116 ? 9.488 -13.759 -4.357 1.00 98.75 116 PHE A CA 1
ATOM 934 C C . PHE A 1 116 ? 8.377 -13.375 -3.386 1.00 98.75 116 PHE A C 1
ATOM 936 O O . PHE A 1 116 ? 8.261 -12.225 -2.964 1.00 98.75 116 PHE A O 1
ATOM 943 N N . ASN A 1 117 ? 7.558 -14.351 -3.006 1.00 98.81 117 ASN A N 1
ATOM 944 C CA . ASN A 1 117 ? 6.475 -14.153 -2.055 1.00 98.81 117 ASN A CA 1
ATOM 945 C C . ASN A 1 117 ? 6.375 -15.320 -1.074 1.00 98.81 117 ASN A C 1
ATOM 947 O O . ASN A 1 117 ? 6.851 -16.426 -1.328 1.00 98.81 117 ASN A O 1
ATOM 951 N N . GLY A 1 118 ? 5.683 -15.056 0.025 1.00 98.25 118 GLY A N 1
ATOM 952 C CA . GLY A 1 118 ? 5.148 -16.070 0.921 1.00 98.25 118 GLY A CA 1
ATOM 953 C C . GLY A 1 118 ? 3.692 -15.740 1.211 1.00 98.25 118 GLY A C 1
ATOM 954 O O . GLY A 1 118 ? 2.914 -15.469 0.295 1.00 98.25 118 GLY A O 1
ATOM 955 N N . TRP A 1 119 ? 3.356 -15.707 2.492 1.00 98.56 119 TRP A N 1
ATOM 956 C CA . TRP A 1 119 ? 2.083 -15.234 3.023 1.00 98.56 119 TRP A CA 1
ATOM 957 C C . TRP A 1 119 ? 2.347 -14.286 4.190 1.00 98.56 119 TRP A C 1
ATOM 959 O O . TRP A 1 119 ? 3.420 -14.314 4.792 1.00 98.56 119 TRP A O 1
ATOM 969 N N . TYR A 1 120 ? 1.363 -13.446 4.497 1.00 98.50 120 TYR A N 1
ATOM 970 C CA . TYR A 1 120 ? 1.499 -12.434 5.536 1.00 98.50 120 TYR A CA 1
ATOM 971 C C . TYR A 1 120 ? 1.579 -13.049 6.932 1.00 98.50 120 TYR A C 1
ATOM 973 O O . TYR A 1 120 ? 0.827 -13.967 7.271 1.00 98.50 120 TYR A O 1
ATOM 981 N N . MET A 1 121 ? 2.411 -12.456 7.783 1.00 98.56 121 MET A N 1
ATOM 982 C CA . MET A 1 121 ? 2.210 -12.463 9.225 1.00 98.56 121 MET A CA 1
ATOM 983 C C . MET A 1 121 ? 1.312 -11.275 9.594 1.00 98.56 121 MET A C 1
ATOM 985 O O . MET A 1 121 ? 1.587 -10.139 9.223 1.00 98.56 121 MET A O 1
ATOM 989 N N . GLY A 1 122 ? 0.238 -11.507 10.356 1.00 98.06 122 GLY A N 1
ATOM 990 C CA . GLY A 1 122 ? -0.810 -10.495 10.570 1.00 98.06 122 GLY A CA 1
ATOM 991 C C . GLY A 1 122 ? -0.336 -9.145 11.132 1.00 98.06 122 GLY A C 1
ATOM 992 O O . GLY A 1 122 ? -0.948 -8.118 10.848 1.00 98.06 122 GLY A O 1
ATOM 993 N N . THR A 1 123 ? 0.766 -9.112 11.888 1.00 98.50 123 THR A N 1
ATOM 994 C CA . THR A 1 123 ? 1.342 -7.870 12.430 1.00 98.50 123 THR A CA 1
ATOM 995 C C . THR A 1 123 ? 2.001 -6.986 11.372 1.00 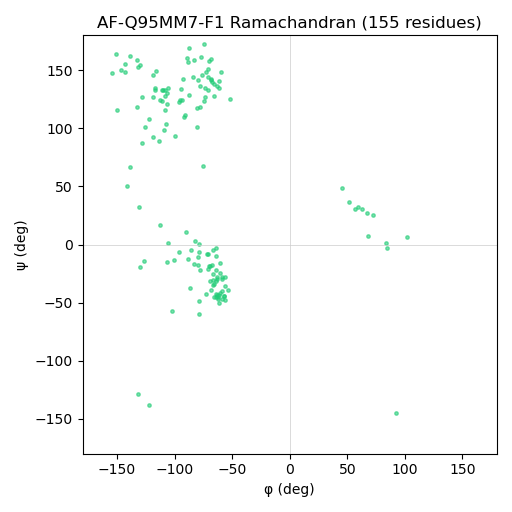98.50 123 THR A C 1
ATOM 997 O O . THR A 1 123 ? 2.109 -5.782 11.596 1.00 98.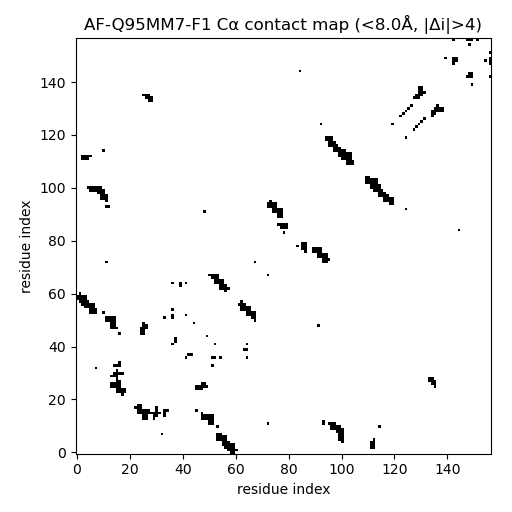50 123 THR A O 1
ATOM 1000 N N . GLU A 1 124 ? 2.391 -7.527 10.215 1.00 98.69 124 GLU A N 1
ATOM 1001 C CA . GLU A 1 124 ? 2.855 -6.718 9.082 1.00 98.69 124 GLU A CA 1
ATOM 1002 C C . GLU A 1 124 ? 1.756 -5.739 8.657 1.00 98.69 124 GLU A C 1
ATOM 1004 O O . GLU A 1 124 ? 1.992 -4.536 8.610 1.00 98.69 124 GLU A O 1
ATOM 1009 N N . ILE A 1 125 ? 0.523 -6.228 8.517 1.00 98.81 125 ILE A N 1
ATOM 1010 C CA . ILE A 1 125 ? -0.618 -5.393 8.134 1.00 98.81 125 ILE A CA 1
ATOM 1011 C C . ILE A 1 125 ? -1.141 -4.602 9.339 1.00 98.81 125 ILE A C 1
ATOM 1013 O O . ILE A 1 125 ? -1.163 -3.372 9.344 1.00 98.81 125 ILE A O 1
ATOM 1017 N N . GLY A 1 126 ? -1.559 -5.311 10.392 1.00 98.44 126 GLY A N 1
ATOM 1018 C CA . GLY A 1 126 ? -2.300 -4.714 11.504 1.00 98.44 126 GLY A CA 1
ATOM 1019 C C . GLY A 1 126 ? -1.487 -3.723 12.333 1.00 98.44 126 GLY A C 1
ATOM 1020 O O . GLY A 1 126 ? -2.052 -2.768 12.858 1.00 98.44 126 GLY A O 1
ATOM 1021 N N . VAL A 1 127 ? -0.168 -3.921 12.434 1.00 98.62 127 VAL A N 1
ATOM 1022 C CA . VAL A 1 127 ? 0.716 -3.029 13.196 1.00 98.62 127 VAL A CA 1
ATOM 1023 C C . VAL A 1 127 ? 1.471 -2.107 12.249 1.00 98.62 127 VAL A C 1
ATOM 1025 O O . VAL A 1 127 ? 1.350 -0.893 12.371 1.00 98.62 127 VAL A O 1
ATOM 1028 N N . ARG A 1 128 ? 2.229 -2.650 11.290 1.00 98.56 128 ARG A N 1
ATOM 1029 C CA . ARG A 1 128 ? 3.155 -1.826 10.497 1.00 98.56 128 ARG A CA 1
ATOM 1030 C C . ARG A 1 128 ? 2.452 -1.035 9.406 1.00 98.56 128 ARG A C 1
ATOM 1032 O O . ARG A 1 128 ? 2.684 0.161 9.289 1.00 98.56 128 ARG A O 1
ATOM 1039 N N . ASP A 1 129 ? 1.595 -1.663 8.613 1.00 98.69 129 ASP A N 1
ATOM 1040 C CA . ASP A 1 129 ? 0.918 -0.964 7.520 1.00 98.69 129 ASP A CA 1
ATOM 1041 C C . ASP A 1 129 ? -0.163 -0.007 8.038 1.00 98.69 129 ASP A C 1
ATOM 1043 O O . ASP A 1 129 ? -0.258 1.135 7.581 1.00 98.69 129 ASP A O 1
ATOM 1047 N N . TYR A 1 130 ? -0.948 -0.439 9.026 1.00 98.81 130 TYR A N 1
ATOM 1048 C CA . TYR A 1 130 ? -2.057 0.351 9.554 1.00 98.81 130 TYR A CA 1
ATOM 1049 C C . TYR A 1 130 ? -1.686 1.334 10.666 1.00 98.81 130 TYR A C 1
ATOM 1051 O O . TYR A 1 130 ? -2.235 2.437 10.678 1.00 98.81 130 TYR A O 1
ATOM 1059 N N . CYS A 1 131 ? -0.774 0.990 11.578 1.00 98.62 131 CYS A N 1
ATOM 1060 C CA . CYS A 1 131 ? -0.545 1.792 12.787 1.00 98.62 131 CYS A CA 1
ATOM 1061 C C . CYS A 1 131 ? 0.759 2.599 12.792 1.00 98.62 131 CYS A C 1
ATOM 1063 O O . CYS A 1 131 ? 0.873 3.510 13.611 1.00 98.62 131 CYS A O 1
ATOM 1065 N N . ASP A 1 132 ? 1.726 2.332 11.905 1.00 98.69 132 ASP A N 1
ATOM 1066 C CA . ASP A 1 132 ? 2.911 3.191 11.807 1.00 98.69 132 ASP A CA 1
ATOM 1067 C C . ASP A 1 132 ? 2.492 4.626 11.415 1.00 98.69 132 ASP A C 1
ATOM 1069 O O . ASP A 1 132 ? 1.711 4.839 10.481 1.00 98.69 132 ASP A O 1
ATOM 1073 N N . ALA A 1 133 ? 3.057 5.627 12.098 1.00 98.12 133 ALA A N 1
ATOM 1074 C CA . ALA A 1 133 ? 2.720 7.041 11.902 1.00 98.12 133 ALA A CA 1
ATOM 1075 C C . ALA A 1 133 ? 3.058 7.557 10.491 1.00 98.12 133 ALA A C 1
ATOM 1077 O O . ALA A 1 133 ? 2.408 8.464 9.979 1.00 98.12 133 ALA A O 1
ATOM 1078 N N . GLN A 1 134 ? 4.067 6.958 9.857 1.00 98.00 134 GLN A N 1
ATOM 1079 C CA . GLN A 1 134 ? 4.488 7.229 8.483 1.00 98.00 134 GLN A CA 1
ATOM 1080 C C . GLN A 1 134 ? 3.781 6.343 7.439 1.00 98.00 134 GLN A C 1
ATOM 1082 O O . GLN A 1 134 ? 4.216 6.287 6.290 1.00 98.00 134 GLN A O 1
ATOM 1087 N N . ARG A 1 135 ? 2.737 5.604 7.836 1.00 98.56 135 ARG A N 1
ATOM 1088 C CA . ARG A 1 135 ? 1.914 4.742 6.973 1.00 98.56 135 ARG A CA 1
ATOM 1089 C C . ARG A 1 135 ? 0.450 5.183 7.054 1.00 98.56 135 ARG A C 1
ATOM 1091 O O . ARG A 1 135 ? 0.184 6.379 7.029 1.00 98.56 135 ARG A O 1
ATOM 1098 N N . TYR A 1 136 ? -0.509 4.261 7.134 1.00 98.69 136 TYR A N 1
ATOM 1099 C CA . TYR A 1 136 ? -1.931 4.624 7.169 1.00 98.69 136 TYR A CA 1
ATOM 1100 C C . TYR A 1 136 ? -2.360 5.306 8.479 1.00 98.69 136 TYR A C 1
ATOM 1102 O O . TYR A 1 136 ? -3.399 5.962 8.489 1.00 98.69 136 TYR A O 1
ATOM 1110 N N . ASN A 1 137 ? -1.568 5.175 9.551 1.00 98.56 137 ASN A N 1
ATOM 1111 C CA . ASN A 1 137 ? -1.715 5.888 10.823 1.00 98.56 137 ASN A CA 1
ATOM 1112 C C . ASN A 1 137 ? -3.159 5.932 11.373 1.00 98.56 137 ASN A C 1
ATOM 1114 O O . ASN A 1 137 ? -3.676 6.987 11.745 1.00 98.56 137 ASN A O 1
ATOM 1118 N N . ILE A 1 138 ? -3.840 4.783 11.414 1.00 98.62 138 ILE A N 1
ATOM 1119 C CA . ILE A 1 138 ? -5.258 4.712 11.820 1.00 98.62 138 ILE A CA 1
ATOM 1120 C C . ILE A 1 138 ? -5.461 4.606 13.338 1.00 98.62 138 ILE A C 1
ATOM 1122 O O . ILE A 1 138 ? -6.602 4.578 13.801 1.00 98.62 138 ILE A O 1
ATOM 1126 N N . LEU A 1 139 ? -4.373 4.495 14.107 1.00 98.69 139 LEU A N 1
ATOM 1127 C CA . LEU A 1 139 ? -4.402 4.082 15.512 1.00 98.69 139 LEU A CA 1
ATOM 1128 C C . LEU A 1 139 ? -5.303 4.983 16.371 1.00 98.69 139 LEU A C 1
ATOM 1130 O O . LEU A 1 139 ? -6.120 4.489 17.145 1.00 98.69 139 LEU A O 1
ATOM 1134 N N . GLU A 1 140 ? -5.216 6.304 16.188 1.00 98.50 140 GLU A N 1
ATOM 1135 C CA . GLU A 1 140 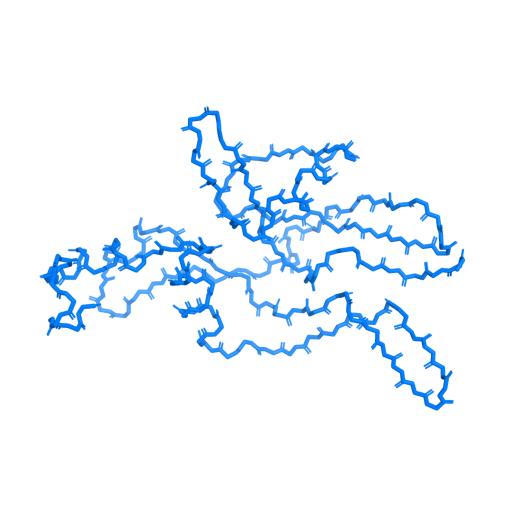? -6.032 7.257 16.947 1.00 98.50 140 GLU A CA 1
ATOM 1136 C C . GLU A 1 140 ? -7.523 7.192 16.585 1.00 98.50 140 GLU A C 1
ATOM 1138 O O . GLU A 1 140 ? -8.372 7.252 17.474 1.00 98.50 140 GLU A O 1
ATOM 1143 N N . GLU A 1 141 ? -7.865 7.023 15.305 1.00 98.44 141 GLU A N 1
ATOM 1144 C CA . GLU A 1 141 ? -9.262 6.887 14.870 1.00 98.44 141 GLU A CA 1
ATOM 1145 C C . GLU A 1 141 ? -9.903 5.628 15.469 1.00 98.44 141 GLU A C 1
ATOM 1147 O O . GLU A 1 141 ? -11.013 5.682 16.004 1.00 98.44 141 GLU A O 1
ATOM 1152 N N . VAL A 1 142 ? -9.177 4.506 15.456 1.00 98.69 142 VAL A N 1
ATOM 1153 C CA . VAL A 1 142 ? -9.620 3.255 16.087 1.00 98.69 142 VAL A CA 1
ATOM 1154 C C . VAL A 1 142 ? -9.790 3.446 17.599 1.00 98.69 142 VAL A C 1
ATOM 1156 O O . VAL A 1 142 ? -10.840 3.097 18.141 1.00 98.69 142 VAL A O 1
ATOM 1159 N N . GLY A 1 143 ? -8.818 4.069 18.277 1.00 98.69 143 GLY A N 1
ATOM 1160 C CA . GLY A 1 143 ? -8.893 4.353 19.714 1.00 98.69 143 GLY A CA 1
ATOM 1161 C C . GLY A 1 143 ? -10.095 5.226 20.101 1.00 98.69 143 GLY A C 1
ATOM 1162 O O . GLY A 1 143 ? -10.775 4.944 21.093 1.00 98.69 143 GLY A O 1
ATOM 1163 N N . ARG A 1 144 ? -10.425 6.240 19.287 1.00 98.50 144 ARG A N 1
ATOM 1164 C CA . ARG A 1 144 ? -11.607 7.100 19.483 1.00 98.50 144 ARG A CA 1
ATOM 1165 C C . ARG A 1 144 ? -12.914 6.327 19.321 1.00 98.50 144 ARG A C 1
ATOM 1167 O O . ARG A 1 144 ? -13.794 6.459 20.171 1.00 98.50 144 ARG A O 1
ATOM 1174 N N . ARG A 1 145 ? -13.044 5.486 18.287 1.00 98.38 145 ARG A N 1
ATOM 1175 C CA . ARG A 1 145 ? -14.243 4.647 18.077 1.00 98.38 145 ARG A CA 1
ATOM 1176 C C . ARG A 1 145 ? -14.426 3.578 19.155 1.00 98.38 145 ARG A C 1
ATOM 1178 O O . ARG A 1 145 ? -15.553 3.183 19.440 1.00 98.38 145 ARG A O 1
ATOM 1185 N N . MET A 1 146 ? -13.338 3.156 19.798 1.00 98.56 146 MET A N 1
ATOM 1186 C CA . MET A 1 146 ? -13.373 2.283 20.975 1.00 98.56 146 MET A CA 1
ATOM 1187 C C . MET A 1 146 ? -13.723 3.017 22.284 1.00 98.56 146 MET A C 1
ATOM 1189 O O . MET A 1 146 ? -13.904 2.362 23.309 1.00 98.56 146 MET A O 1
ATOM 1193 N N . GLY A 1 147 ? -13.836 4.351 22.276 1.00 98.06 147 GLY A N 1
ATOM 1194 C CA . GLY A 1 147 ? -14.146 5.149 23.467 1.00 98.06 147 GLY A CA 1
ATOM 1195 C C . GLY A 1 147 ? -12.988 5.251 24.465 1.00 98.06 147 GLY A C 1
ATOM 1196 O O . GLY A 1 147 ? -13.221 5.431 25.661 1.00 98.06 147 GLY A O 1
ATOM 1197 N N . LEU A 1 148 ? -11.744 5.106 24.000 1.00 98.38 148 LEU A N 1
ATOM 1198 C CA . LEU A 1 148 ? -10.555 5.142 24.851 1.00 98.38 148 LEU A CA 1
ATOM 1199 C C . LEU A 1 148 ? -10.101 6.580 25.140 1.00 98.38 148 LEU A C 1
ATOM 1201 O O . LEU A 1 148 ? -10.396 7.524 24.407 1.00 98.38 148 LEU A O 1
ATOM 1205 N N . GLY A 1 149 ? -9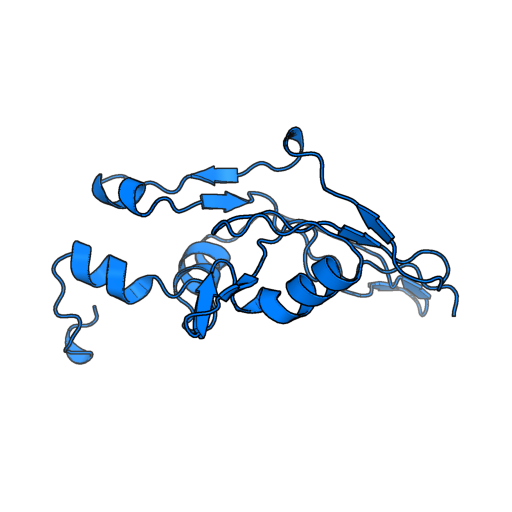.341 6.754 26.223 1.00 96.00 149 GLY A N 1
ATOM 1206 C CA . GLY A 1 149 ? -8.772 8.042 26.617 1.00 96.00 149 GLY A CA 1
ATOM 1207 C C . GLY A 1 149 ? -7.582 8.458 25.748 1.00 96.00 149 GLY A C 1
ATOM 1208 O O . GLY A 1 149 ? -6.471 8.549 26.271 1.00 96.00 149 GLY A O 1
ATOM 1209 N N . THR A 1 150 ? -7.808 8.767 24.462 1.00 97.44 150 THR A N 1
ATOM 1210 C CA . THR A 1 150 ? -6.741 8.987 23.456 1.00 97.44 150 THR A CA 1
ATOM 1211 C C . THR A 1 150 ? -5.825 10.195 23.710 1.00 97.44 150 THR A C 1
ATOM 1213 O O . THR A 1 150 ? -4.845 10.419 23.011 1.00 97.44 150 THR A O 1
ATOM 1216 N N . HIS A 1 151 ? -6.100 10.974 24.755 1.00 97.00 151 HIS A N 1
ATOM 1217 C CA . HIS A 1 151 ? -5.284 12.102 25.205 1.00 97.00 151 HIS A CA 1
ATOM 1218 C C . HIS A 1 151 ? -4.306 11.734 26.339 1.00 97.00 151 HIS A C 1
ATOM 1220 O O . HIS A 1 151 ? -3.498 12.568 26.746 1.00 97.00 151 HIS A O 1
ATOM 1226 N N . LYS A 1 152 ? -4.366 10.508 26.886 1.00 97.19 152 LYS A N 1
ATOM 1227 C CA . LYS A 1 152 ? -3.534 10.067 28.019 1.00 97.19 152 LYS A CA 1
ATOM 1228 C C . LYS A 1 152 ? -2.781 8.781 27.685 1.00 97.19 152 LYS A C 1
ATOM 1230 O O . LYS A 1 152 ? -3.327 7.693 27.841 1.00 97.19 152 LYS A O 1
ATOM 1235 N N . LEU A 1 153 ? -1.494 8.896 27.351 1.00 97.62 153 LEU A N 1
ATOM 1236 C CA . LEU A 1 153 ? -0.618 7.750 27.036 1.00 97.62 153 LEU A CA 1
ATOM 1237 C C . LEU A 1 153 ? -0.610 6.669 28.129 1.00 97.62 153 LEU A C 1
ATOM 1239 O O . LEU A 1 153 ? -0.667 5.481 27.839 1.00 97.62 153 LEU A O 1
ATOM 1243 N N . ALA A 1 154 ? -0.625 7.068 29.404 1.00 97.81 154 ALA A N 1
ATOM 1244 C CA . ALA A 1 154 ? -0.643 6.128 30.527 1.00 97.81 154 ALA A CA 1
ATOM 1245 C C . ALA A 1 154 ? -1.942 5.297 30.647 1.00 97.81 154 ALA A C 1
ATOM 1247 O O . ALA A 1 154 ? -2.023 4.450 31.531 1.00 97.81 154 ALA A O 1
ATOM 1248 N N . SER A 1 155 ? -2.966 5.547 29.819 1.00 97.94 155 SER A N 1
ATOM 1249 C CA . SER A 1 155 ? -4.151 4.676 29.740 1.00 97.94 155 SER A CA 1
ATOM 1250 C C . SER A 1 155 ? -3.929 3.419 28.895 1.00 97.94 155 SER A C 1
ATOM 1252 O O . SER A 1 155 ? -4.753 2.514 28.978 1.00 97.94 155 SER A O 1
ATOM 1254 N N . LEU A 1 156 ? -2.812 3.345 28.155 1.00 97.56 156 LEU A N 1
ATO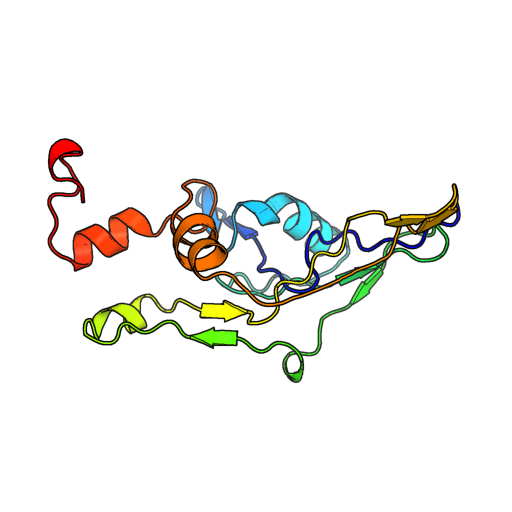M 1255 C CA . LEU A 1 156 ? -2.484 2.245 27.239 1.00 97.56 156 LEU A CA 1
ATOM 1256 C C . LEU A 1 156 ? -3.538 2.047 26.136 1.00 97.56 156 LEU A C 1
ATOM 1258 O O . LEU A 1 156 ? -3.789 0.916 25.722 1.00 97.56 156 LEU A O 1
ATOM 1262 N N . TRP A 1 157 ? -4.169 3.150 25.718 1.00 97.19 157 TRP A N 1
ATOM 1263 C CA . TRP A 1 157 ? -4.963 3.195 24.493 1.00 97.19 157 TRP A CA 1
ATOM 1264 C C . TRP A 1 157 ? -4.063 3.001 23.271 1.00 97.19 157 TRP A C 1
ATOM 1266 O O . TRP A 1 157 ? -4.565 2.400 22.298 1.00 97.19 157 TRP A O 1
#

Mean predicted aligned error: 2.44 Å